Protein AF-A0A8B2NN87-F1 (afdb_monomer)

Radius of gyration: 13.2 Å; Cα contacts (8 Å, |Δi|>4): 106; chains: 1; bounding box: 26×30×36 Å

Sequence (71 aa):
MMPIIQLVVAVCLNTNPSVCSEERFSFLEQTTPQSCTMRAMPYLAQWAGEHPQYKIKSWKCSYPKADEQDA

Organism: NCBI:txid2184697

pLDDT: mean 80.45, std 14.49, range [38.25, 93.94]

Solvent-accessible surface area (backbone atoms only — not comparable to full-atom values): 4310 Å² total; per-residue (Å²): 134,85,69,56,39,28,39,42,33,37,29,23,31,66,92,43,75,87,48,67,50,76,48,75,46,74,51,83,68,87,56,53,69,69,55,41,54,66,53,43,55,64,50,51,54,50,49,43,67,78,36,71,60,42,39,82,76,48,72,46,69,42,65,74,58,86,78,79,77,77,131

Nearest PDB structures (foldseek):
  9cai-assembly1_CS  TM=4.589E-01  e=1.803E+00  Caenorhabditis elegans
  8btr-assembly1_LT  TM=3.850E-01  e=3.249E+00  Giardia lamblia ATCC 50803
  8euy-assembly1_S  TM=4.587E-01  e=7.412E+00  Schizosaccharomyces pombe
  6uz7-assembly1_AS  TM=4.432E-01  e=9.951E+00  Kluyveromyces lactis

Foldseek 3Di:
DFFWKKKWWWKAFPVDRVRIDIDIGTDPDDDDQVRCVVVVVVVVVVVCVVCVRIDTPDMGIDGPDPVVPPD

Mean predicted aligned error: 7.14 Å

Secondary structure (DSSP, 8-state):
-PPPEEEEEEEEESS-TT-EEEEEEEE-S---HHHHHHHHHHHHHHHHHH-TTEEEEEEEEEPPPTTSS--

Structure (mmCIF, N/CA/C/O backbone):
data_AF-A0A8B2NN87-F1
#
_entry.id   AF-A0A8B2NN87-F1
#
loop_
_atom_site.group_PDB
_atom_site.id
_atom_site.type_symbol
_atom_site.label_atom_id
_atom_site.label_alt_id
_atom_site.label_comp_id
_atom_site.label_asym_id
_atom_site.label_entity_id
_atom_site.label_seq_id
_atom_site.pdbx_PDB_ins_code
_atom_site.Cartn_x
_atom_site.Cartn_y
_atom_site.Cartn_z
_atom_site.occupancy
_atom_site.B_iso_or_equiv
_atom_site.auth_seq_id
_atom_site.auth_comp_id
_atom_site.auth_asym_id
_atom_site.auth_atom_id
_atom_site.pdbx_PDB_model_num
ATOM 1 N N . MET A 1 1 ? 7.758 -13.148 -24.202 1.00 58.81 1 MET A N 1
ATOM 2 C CA . MET A 1 1 ? 6.514 -12.742 -23.518 1.00 58.81 1 MET A CA 1
ATOM 3 C C . MET A 1 1 ? 6.906 -11.794 -22.398 1.00 58.81 1 MET A C 1
ATOM 5 O O . MET A 1 1 ? 7.765 -12.164 -21.607 1.00 58.81 1 MET A O 1
ATOM 9 N N . MET A 1 2 ? 6.414 -10.554 -22.397 1.00 59.97 2 MET A N 1
ATOM 10 C CA . MET A 1 2 ? 6.720 -9.602 -21.323 1.00 59.97 2 MET A CA 1
ATOM 11 C C . MET A 1 2 ? 5.882 -9.971 -20.093 1.00 59.97 2 MET A C 1
ATOM 13 O O . MET A 1 2 ? 4.670 -10.122 -20.240 1.00 59.97 2 MET A O 1
ATOM 17 N N . PRO A 1 3 ? 6.482 -10.155 -18.908 1.00 67.38 3 PRO A N 1
ATOM 18 C CA . PRO A 1 3 ? 5.711 -10.489 -17.723 1.00 67.38 3 PRO A CA 1
ATOM 19 C C . PRO A 1 3 ? 4.926 -9.253 -17.259 1.00 67.38 3 PRO A C 1
ATOM 21 O O . PRO A 1 3 ? 5.506 -8.189 -17.032 1.00 67.38 3 PRO A O 1
ATOM 24 N N . ILE A 1 4 ? 3.604 -9.391 -17.136 1.00 75.25 4 ILE A N 1
ATOM 25 C CA . ILE A 1 4 ? 2.740 -8.378 -16.512 1.00 75.25 4 ILE A CA 1
ATOM 26 C C . ILE A 1 4 ? 3.169 -8.262 -15.050 1.00 75.25 4 ILE A C 1
ATOM 28 O O . ILE A 1 4 ? 3.488 -9.270 -14.438 1.00 75.25 4 ILE A O 1
ATOM 32 N N . ILE A 1 5 ? 3.219 -7.065 -14.476 1.00 81.50 5 ILE A N 1
ATOM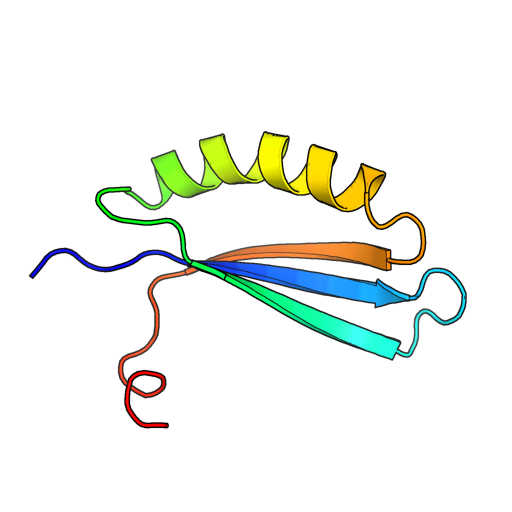 33 C CA . ILE A 1 5 ? 3.520 -6.890 -13.052 1.00 81.50 5 ILE A CA 1
ATOM 34 C C . ILE A 1 5 ? 2.329 -6.238 -12.366 1.00 81.50 5 ILE A C 1
ATOM 36 O O . ILE A 1 5 ? 1.759 -5.270 -12.868 1.00 81.50 5 ILE A O 1
ATOM 40 N N . GLN A 1 6 ? 1.951 -6.784 -11.218 1.00 84.88 6 GLN A N 1
ATOM 41 C CA . GLN A 1 6 ? 0.838 -6.297 -10.418 1.00 84.88 6 GLN A CA 1
ATOM 42 C C . GLN A 1 6 ? 1.334 -5.793 -9.069 1.00 84.88 6 GLN A C 1
ATOM 44 O O . GLN A 1 6 ? 2.281 -6.325 -8.481 1.00 84.88 6 GLN A O 1
ATOM 49 N N . LEU A 1 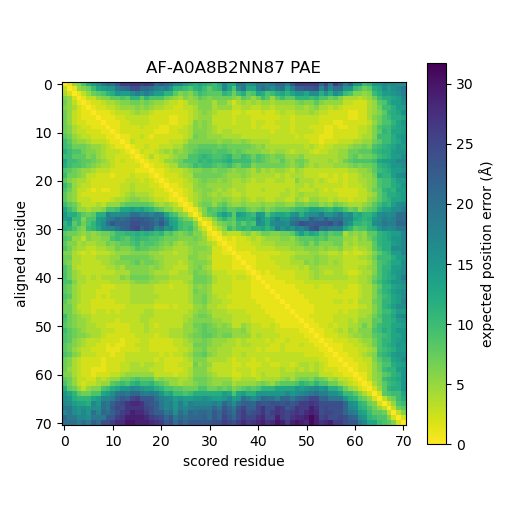7 ? 0.656 -4.778 -8.558 1.00 86.75 7 LEU A N 1
ATOM 50 C CA . LEU A 1 7 ? 0.790 -4.308 -7.194 1.00 86.75 7 LEU A CA 1
ATOM 51 C C . LEU A 1 7 ? -0.336 -4.900 -6.366 1.00 86.75 7 LEU A C 1
ATOM 53 O O . LEU A 1 7 ? -1.506 -4.610 -6.588 1.00 86.75 7 LEU A O 1
ATOM 57 N N . VAL A 1 8 ? 0.040 -5.745 -5.415 1.00 88.81 8 VAL A N 1
ATOM 58 C CA . VAL A 1 8 ? -0.880 -6.332 -4.445 1.00 88.81 8 VAL A CA 1
ATOM 59 C C . VAL A 1 8 ? -0.791 -5.515 -3.170 1.00 88.81 8 VAL A C 1
ATOM 61 O O . VAL A 1 8 ? 0.305 -5.324 -2.638 1.00 88.81 8 VAL A O 1
ATOM 64 N N . VAL A 1 9 ? -1.932 -5.042 -2.687 1.00 90.75 9 VAL A N 1
ATOM 65 C CA . VAL A 1 9 ? -2.045 -4.150 -1.535 1.00 90.75 9 VAL A CA 1
ATOM 66 C C . VAL A 1 9 ? -2.994 -4.781 -0.535 1.00 90.75 9 VAL A C 1
ATOM 68 O O . VAL A 1 9 ? -4.169 -4.970 -0.820 1.00 90.75 9 VAL A O 1
ATOM 71 N N . ALA A 1 10 ? -2.490 -5.104 0.649 1.00 93.00 10 ALA A N 1
ATOM 72 C CA . ALA A 1 10 ? -3.322 -5.556 1.749 1.00 93.00 10 ALA A CA 1
ATOM 73 C C . ALA A 1 10 ? -3.778 -4.337 2.549 1.00 93.00 10 ALA A C 1
ATOM 75 O O . ALA A 1 10 ? -2.959 -3.603 3.119 1.00 93.00 10 ALA A O 1
ATOM 76 N N . VAL A 1 11 ? -5.087 -4.130 2.602 1.00 93.94 11 VAL A N 1
ATOM 77 C CA . VAL A 1 11 ? -5.722 -3.032 3.328 1.00 93.94 11 VAL A CA 1
ATOM 78 C C . VAL A 1 11 ? -6.671 -3.576 4.378 1.00 93.94 11 VAL A C 1
ATOM 80 O O . VAL A 1 11 ? -7.255 -4.635 4.199 1.00 93.94 11 VAL A O 1
ATOM 83 N N . CYS A 1 12 ? -6.842 -2.858 5.480 1.00 93.88 12 CYS A N 1
ATOM 84 C CA . CYS A 1 12 ? -7.856 -3.180 6.483 1.00 93.88 12 CYS A CA 1
ATOM 85 C C . CYS A 1 12 ? -8.752 -1.976 6.743 1.00 93.88 12 CYS A C 1
ATOM 87 O O . CYS A 1 12 ? -8.322 -0.834 6.587 1.00 93.88 12 CYS A O 1
ATOM 89 N N . LEU A 1 13 ? -9.992 -2.217 7.154 1.00 93.19 13 LEU A N 1
ATOM 90 C CA . LEU A 1 13 ? -10.917 -1.151 7.522 1.00 93.19 13 LEU A CA 1
ATOM 91 C C . LEU A 1 13 ? -10.404 -0.394 8.751 1.00 93.19 13 LEU A C 1
ATOM 93 O O . LEU A 1 13 ? -10.024 -0.975 9.765 1.00 93.19 13 LEU A O 1
ATOM 97 N N . ASN A 1 14 ? -10.437 0.932 8.674 1.00 89.31 14 ASN A N 1
ATOM 98 C CA . ASN A 1 14 ? -10.040 1.815 9.763 1.00 89.31 14 ASN A CA 1
ATOM 99 C C . ASN A 1 14 ? -11.007 1.714 10.955 1.00 89.31 14 ASN A C 1
ATOM 101 O O . ASN A 1 14 ? -10.593 1.842 12.102 1.00 89.31 14 ASN A O 1
ATOM 105 N N . THR A 1 15 ? -12.288 1.457 10.684 1.00 91.19 15 THR A N 1
ATOM 106 C CA . THR A 1 15 ? -13.329 1.260 11.704 1.00 91.19 15 THR A CA 1
ATOM 107 C C . THR A 1 15 ? -13.318 -0.144 12.308 1.00 91.19 15 THR A C 1
ATOM 109 O O . THR A 1 15 ? -13.778 -0.320 13.433 1.00 91.19 15 THR A O 1
ATOM 112 N N . ASN A 1 16 ? -12.796 -1.139 11.584 1.00 89.25 16 ASN A N 1
ATOM 113 C CA . ASN A 1 16 ? -12.688 -2.514 12.055 1.00 89.25 16 ASN A CA 1
ATOM 114 C C . ASN A 1 16 ? -11.406 -3.177 11.514 1.00 89.25 16 ASN A C 1
ATOM 116 O O . ASN A 1 16 ? -11.416 -3.720 10.406 1.00 89.25 16 ASN A O 1
ATOM 120 N N . PRO A 1 17 ? -10.311 -3.190 12.296 1.00 84.06 17 PRO A N 1
ATOM 121 C CA . PRO A 1 17 ? -9.025 -3.718 11.849 1.00 84.06 17 PRO A CA 1
ATOM 122 C C . PRO A 1 17 ? -9.012 -5.242 11.654 1.00 84.06 17 PRO A C 1
ATOM 124 O O . PRO A 1 17 ? -8.019 -5.768 11.158 1.00 84.06 17 PRO A O 1
ATOM 127 N N . SER A 1 18 ? -10.078 -5.956 12.035 1.00 90.25 18 SER A N 1
ATOM 128 C CA . SER A 1 18 ? -10.238 -7.389 11.757 1.00 90.25 18 SER A CA 1
ATOM 129 C C . SER A 1 18 ? -10.712 -7.674 10.331 1.00 90.25 18 SER A C 1
ATOM 131 O O . SER A 1 18 ? -10.596 -8.810 9.880 1.00 90.25 18 SER A O 1
ATOM 133 N N . VAL A 1 19 ? -11.241 -6.673 9.617 1.00 91.81 19 VAL A N 1
ATOM 134 C CA . VAL A 1 19 ? -11.701 -6.831 8.232 1.00 91.81 19 VAL A CA 1
ATOM 135 C C . VAL A 1 19 ? -10.631 -6.291 7.293 1.00 91.81 19 VAL A C 1
ATOM 137 O O . VAL A 1 19 ? -10.403 -5.080 7.233 1.00 91.81 19 VAL A O 1
ATOM 140 N N . CYS A 1 20 ? -9.984 -7.197 6.563 1.00 92.88 20 CYS A N 1
ATOM 141 C CA . CYS A 1 20 ? -8.934 -6.877 5.606 1.00 92.88 20 CYS A CA 1
ATOM 142 C C . CYS A 1 20 ? -9.264 -7.421 4.216 1.00 92.88 20 CYS A C 1
ATOM 144 O O . CYS A 1 20 ? -9.829 -8.506 4.091 1.00 92.88 20 CYS A O 1
ATOM 146 N N . SER A 1 21 ? -8.868 -6.667 3.196 1.00 90.06 21 SER A N 1
ATOM 147 C CA . SER A 1 21 ? -9.052 -6.971 1.781 1.00 90.06 21 SER A CA 1
ATOM 148 C C . SER A 1 21 ? -7.722 -6.844 1.045 1.00 90.06 21 SER A C 1
ATOM 150 O O . SER A 1 21 ? -6.856 -6.054 1.430 1.00 90.06 21 SER A O 1
ATOM 152 N N . GLU A 1 22 ? -7.557 -7.626 -0.018 1.00 90.06 22 GLU A N 1
ATOM 153 C CA . GLU A 1 22 ? -6.437 -7.482 -0.944 1.00 90.06 22 GLU A CA 1
ATOM 154 C C . GLU A 1 22 ? -6.903 -6.770 -2.213 1.00 90.06 22 GLU A C 1
ATOM 156 O O . GLU A 1 22 ? -7.714 -7.301 -2.964 1.00 90.06 22 GLU A O 1
ATOM 161 N N . GLU A 1 23 ? -6.339 -5.598 -2.474 1.00 87.88 23 GLU A N 1
ATOM 162 C CA . GLU A 1 23 ? -6.541 -4.852 -3.710 1.00 87.88 23 GLU A CA 1
ATOM 163 C C . GLU A 1 23 ? -5.396 -5.162 -4.679 1.00 87.88 23 GLU A C 1
ATOM 165 O O . GLU A 1 23 ? -4.215 -5.130 -4.308 1.00 87.88 23 GLU A O 1
ATOM 170 N N . ARG A 1 24 ? -5.730 -5.493 -5.929 1.00 86.44 24 ARG A N 1
ATOM 171 C CA . ARG A 1 24 ? -4.754 -5.842 -6.970 1.00 86.44 24 ARG A CA 1
ATOM 172 C C . ARG A 1 24 ? -4.822 -4.820 -8.088 1.00 86.44 24 ARG A C 1
ATOM 174 O O . ARG A 1 24 ? -5.824 -4.710 -8.784 1.00 86.44 24 ARG A O 1
ATOM 181 N N . PHE A 1 25 ? -3.725 -4.102 -8.276 1.00 83.38 25 PHE A N 1
ATOM 182 C CA . PHE A 1 25 ? -3.580 -3.099 -9.320 1.00 83.38 25 PHE A CA 1
ATOM 183 C C . PHE A 1 25 ? -2.639 -3.633 -10.392 1.00 83.38 25 PHE A C 1
ATOM 185 O O . PHE A 1 25 ? -1.430 -3.760 -10.183 1.00 83.38 25 PHE A O 1
ATOM 192 N N . SER A 1 26 ? -3.200 -3.972 -11.546 1.00 75.38 26 SER A N 1
ATOM 193 C CA . SER A 1 26 ? -2.431 -4.400 -12.711 1.00 75.38 26 SER A CA 1
ATOM 194 C C . SER A 1 26 ? -1.832 -3.168 -13.380 1.00 75.38 26 SER A C 1
ATOM 196 O O . SER A 1 26 ? -2.553 -2.365 -13.972 1.00 75.38 26 SER A O 1
ATOM 198 N N . PHE A 1 27 ? -0.514 -2.991 -13.287 1.00 68.69 27 PHE A N 1
ATOM 199 C CA . PHE A 1 27 ? 0.150 -1.920 -14.021 1.00 68.69 27 PHE A CA 1
ATOM 200 C C . PHE A 1 27 ? 0.328 -2.370 -15.471 1.00 68.69 27 PHE A C 1
ATOM 202 O O . PHE A 1 27 ? 1.022 -3.352 -15.744 1.00 68.69 27 PHE A O 1
ATOM 209 N N . LEU A 1 28 ? -0.329 -1.663 -16.395 1.00 54.06 28 LEU A N 1
ATOM 210 C CA . LEU A 1 28 ? -0.207 -1.896 -17.832 1.00 54.06 28 LEU A CA 1
ATOM 211 C C . LEU A 1 28 ? 1.269 -1.820 -18.246 1.00 54.06 28 LEU A C 1
ATOM 213 O O . LEU A 1 28 ? 1.908 -0.788 -18.071 1.00 54.06 28 LEU A O 1
ATOM 217 N N . GLU A 1 29 ? 1.743 -2.966 -18.737 1.00 55.31 29 GLU A N 1
ATOM 218 C CA . GLU A 1 29 ? 2.920 -3.276 -19.553 1.00 55.31 29 GLU A CA 1
ATOM 219 C C . GLU A 1 29 ? 4.263 -2.562 -19.259 1.00 55.31 29 GLU A C 1
ATOM 221 O O . GLU A 1 29 ? 4.383 -1.351 -19.105 1.00 55.31 29 GLU A O 1
A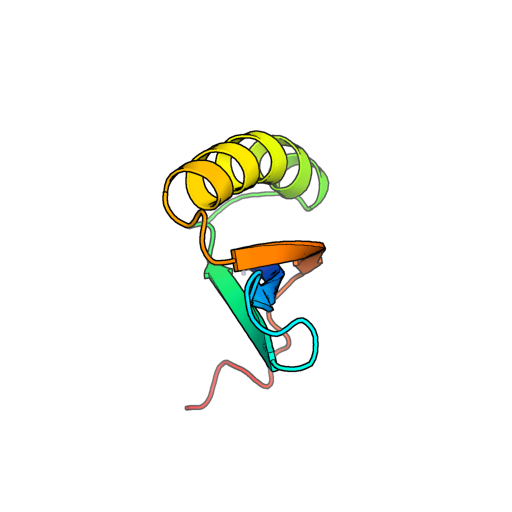TOM 226 N N . GLN A 1 30 ? 5.345 -3.348 -19.319 1.00 55.75 30 GLN A N 1
ATOM 227 C CA . GLN A 1 30 ? 6.736 -2.869 -19.409 1.00 55.75 30 GLN A CA 1
ATOM 228 C C . GLN A 1 30 ? 7.311 -2.249 -18.126 1.00 55.75 30 GLN A C 1
ATOM 230 O O . GLN A 1 30 ? 7.835 -1.133 -18.115 1.00 55.75 30 GLN A O 1
ATOM 235 N N . THR A 1 31 ? 7.271 -2.983 -17.012 1.00 63.66 31 THR A N 1
ATOM 236 C CA . THR A 1 31 ? 7.973 -2.550 -15.797 1.00 63.66 31 THR A CA 1
ATOM 237 C C . THR A 1 31 ? 8.766 -3.660 -15.139 1.00 63.66 31 THR A C 1
ATOM 239 O O . THR A 1 31 ? 8.268 -4.764 -14.933 1.00 63.66 31 THR A O 1
ATOM 242 N N . THR A 1 32 ? 10.007 -3.343 -14.771 1.00 75.25 32 THR A N 1
ATOM 243 C CA . THR A 1 32 ? 10.799 -4.173 -13.866 1.00 75.25 32 THR A CA 1
ATOM 244 C C . THR A 1 32 ? 10.244 -4.059 -12.440 1.00 75.25 32 THR A C 1
ATOM 246 O O . THR A 1 32 ? 9.596 -3.062 -12.108 1.00 75.25 32 THR A O 1
ATOM 249 N N . PRO A 1 33 ? 10.522 -5.019 -11.542 1.00 75.44 33 PRO A N 1
ATOM 250 C CA . PRO A 1 33 ? 10.083 -4.936 -10.150 1.00 75.44 33 PRO A CA 1
ATOM 251 C C . PRO A 1 33 ? 10.551 -3.649 -9.465 1.00 75.44 33 PRO A C 1
ATOM 253 O O . PRO A 1 33 ? 9.802 -3.051 -8.698 1.00 75.44 33 PRO A O 1
ATOM 256 N N . GLN A 1 34 ? 11.750 -3.167 -9.809 1.00 79.69 34 GLN A N 1
ATOM 257 C CA . GLN A 1 34 ? 12.270 -1.892 -9.312 1.00 79.69 34 GLN A CA 1
ATOM 258 C C . GLN A 1 34 ? 11.417 -0.701 -9.772 1.00 79.69 34 GLN A C 1
ATOM 260 O O . GLN A 1 34 ? 11.059 0.148 -8.955 1.00 79.69 34 GLN A O 1
ATOM 265 N N . SER A 1 35 ? 11.041 -0.644 -11.053 1.00 80.19 35 SER A N 1
ATOM 266 C CA . SER A 1 35 ? 10.177 0.419 -11.580 1.00 80.19 35 SER A CA 1
ATOM 267 C C . SER A 1 35 ? 8.752 0.359 -11.024 1.00 80.19 35 SER A C 1
ATOM 269 O O . SER A 1 35 ? 8.141 1.412 -10.838 1.00 80.19 35 SER A O 1
ATOM 271 N N . CYS A 1 36 ? 8.226 -0.834 -10.730 1.00 84.50 36 CYS A N 1
ATOM 272 C CA . CYS A 1 36 ? 6.935 -0.986 -10.059 1.00 84.50 36 CYS A CA 1
ATOM 273 C C . CYS A 1 36 ? 6.975 -0.375 -8.656 1.00 84.50 36 CYS A C 1
ATOM 275 O O . CYS A 1 36 ? 6.129 0.453 -8.347 1.00 84.50 36 CYS A O 1
ATOM 277 N N . THR A 1 37 ? 7.990 -0.681 -7.843 1.00 83.25 37 THR A N 1
ATOM 278 C CA . THR A 1 37 ? 8.121 -0.127 -6.483 1.00 83.25 37 THR A CA 1
ATOM 279 C C . THR A 1 37 ? 8.217 1.401 -6.487 1.00 83.25 37 THR A C 1
ATOM 281 O O . THR A 1 37 ? 7.567 2.059 -5.675 1.00 83.25 37 THR A O 1
ATOM 284 N N . MET A 1 38 ? 8.970 1.984 -7.429 1.00 85.06 38 MET A N 1
ATOM 285 C CA . MET A 1 38 ? 9.069 3.445 -7.560 1.00 85.06 38 MET A CA 1
ATOM 286 C C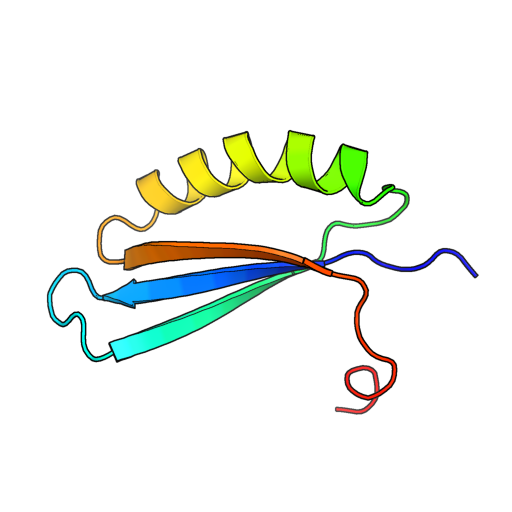 . MET A 1 38 ? 7.729 4.100 -7.919 1.00 85.06 38 MET A C 1
ATOM 288 O O . MET A 1 38 ? 7.423 5.174 -7.408 1.00 85.06 38 MET A O 1
ATOM 292 N N . ARG A 1 39 ? 6.921 3.455 -8.770 1.00 83.62 39 ARG A N 1
ATOM 293 C CA . ARG A 1 39 ? 5.586 3.946 -9.151 1.00 83.62 39 ARG A CA 1
ATOM 294 C C . ARG A 1 39 ? 4.501 3.623 -8.123 1.00 83.62 39 ARG A C 1
ATOM 296 O O . ARG A 1 39 ? 3.533 4.368 -8.015 1.00 83.62 39 ARG A O 1
ATOM 303 N N . ALA A 1 40 ? 4.674 2.556 -7.350 1.00 85.56 40 ALA A N 1
ATOM 304 C CA . ALA A 1 40 ? 3.718 2.108 -6.348 1.00 85.56 40 ALA A CA 1
ATOM 305 C C . ALA A 1 40 ? 3.575 3.123 -5.213 1.00 85.56 40 ALA A C 1
ATOM 307 O O . ALA A 1 40 ? 2.459 3.414 -4.811 1.00 85.56 40 ALA A O 1
ATOM 308 N N . MET A 1 41 ? 4.674 3.703 -4.721 1.00 83.25 41 MET A N 1
ATOM 309 C CA . MET A 1 41 ? 4.627 4.647 -3.595 1.00 83.25 41 MET A CA 1
ATOM 310 C C . MET A 1 41 ? 3.694 5.856 -3.817 1.00 83.25 41 MET A C 1
ATOM 312 O O . MET A 1 41 ? 2.801 6.049 -2.991 1.00 83.25 41 MET A O 1
ATOM 316 N N . PRO A 1 42 ? 3.834 6.663 -4.892 1.00 88.25 42 PRO A N 1
ATOM 317 C CA . PRO A 1 42 ? 2.923 7.785 -5.127 1.00 88.25 42 PRO A CA 1
ATOM 318 C C . PRO A 1 42 ? 1.488 7.323 -5.413 1.00 8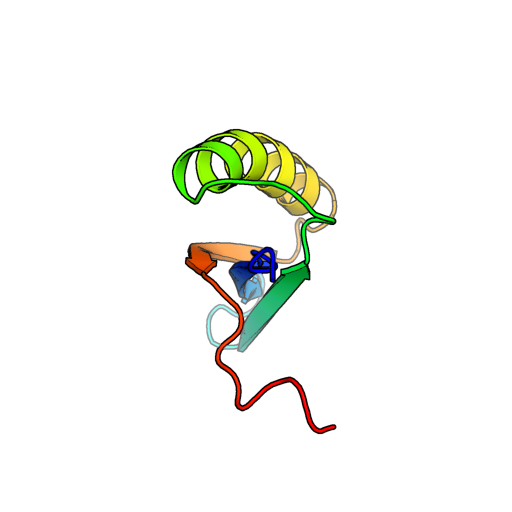8.25 42 PRO A C 1
ATOM 320 O O . PRO A 1 42 ? 0.546 7.969 -4.963 1.00 88.25 42 PRO A O 1
ATOM 323 N N . TYR A 1 43 ? 1.314 6.184 -6.092 1.00 87.81 43 TYR A N 1
ATOM 324 C CA . TYR A 1 43 ? -0.005 5.608 -6.360 1.00 87.81 43 TYR A CA 1
ATOM 325 C C . TYR A 1 43 ? -0.736 5.208 -5.069 1.00 87.81 43 TYR A C 1
ATOM 327 O O . TYR A 1 43 ? -1.881 5.593 -4.853 1.00 87.81 43 TYR A O 1
ATOM 335 N N . LEU A 1 44 ? -0.051 4.497 -4.169 1.00 88.94 44 LEU A N 1
ATOM 336 C CA . LEU A 1 44 ? -0.572 4.098 -2.860 1.00 88.94 44 LEU A CA 1
ATOM 337 C C . LEU A 1 44 ? -0.913 5.304 -1.986 1.00 88.94 44 LEU A C 1
ATOM 339 O O . LEU A 1 44 ? -1.903 5.266 -1.261 1.00 88.94 44 LEU A O 1
ATOM 343 N N . ALA A 1 45 ? -0.106 6.366 -2.047 1.00 90.19 45 ALA A N 1
ATOM 344 C CA . ALA A 1 45 ? -0.374 7.600 -1.317 1.00 90.19 45 ALA A CA 1
ATOM 345 C C . ALA A 1 45 ? -1.657 8.285 -1.814 1.00 90.19 45 ALA A C 1
ATOM 347 O O . ALA A 1 45 ? -2.481 8.687 -0.993 1.00 90.19 45 ALA A O 1
ATOM 348 N N . GLN A 1 46 ? -1.850 8.374 -3.135 1.00 90.69 46 GLN A N 1
ATOM 349 C CA . GLN A 1 46 ? -3.086 8.900 -3.716 1.00 90.69 46 GLN A CA 1
ATOM 350 C C . GLN A 1 46 ? -4.288 8.034 -3.329 1.00 90.69 46 GLN A C 1
ATOM 352 O O . GLN A 1 46 ? -5.257 8.552 -2.777 1.00 90.69 46 GLN A O 1
ATOM 357 N N . TRP A 1 47 ? -4.194 6.719 -3.540 1.00 90.88 47 TRP A N 1
ATOM 358 C CA . TRP A 1 47 ? -5.264 5.777 -3.223 1.00 90.88 47 TRP A CA 1
ATOM 359 C C . TRP A 1 47 ? -5.659 5.845 -1.742 1.00 90.88 47 TRP A C 1
ATOM 361 O O . TRP A 1 47 ? -6.839 5.902 -1.418 1.00 90.88 47 TRP A O 1
ATOM 371 N N . ALA A 1 48 ? -4.691 5.926 -0.823 1.00 90.62 48 ALA A N 1
ATOM 372 C CA . ALA A 1 48 ? -4.975 6.077 0.606 1.00 90.62 48 ALA A CA 1
ATOM 373 C C . ALA A 1 48 ? -5.713 7.388 0.933 1.00 90.62 48 ALA A C 1
ATOM 375 O O . ALA A 1 48 ? -6.514 7.424 1.866 1.00 90.62 48 ALA A O 1
ATOM 376 N N . GLY A 1 49 ? -5.451 8.457 0.175 1.00 91.31 49 GLY A N 1
ATOM 377 C CA . GLY A 1 49 ? -6.182 9.720 0.280 1.00 91.31 49 GLY A CA 1
ATOM 378 C C . GLY A 1 49 ? -7.618 9.626 -0.241 1.00 91.31 49 GLY A C 1
ATOM 379 O O . GLY A 1 49 ? -8.523 10.194 0.365 1.00 91.31 49 GLY A O 1
ATOM 380 N N . GLU A 1 50 ? -7.838 8.879 -1.323 1.00 93.38 50 GLU A N 1
ATOM 381 C CA . GLU A 1 50 ? -9.167 8.617 -1.901 1.00 93.38 50 GLU A CA 1
ATOM 382 C C . GLU A 1 50 ? -9.992 7.637 -1.047 1.00 93.38 50 GLU A C 1
ATOM 384 O O . GLU A 1 50 ? -11.221 7.701 -1.019 1.00 93.38 50 GLU A O 1
ATOM 389 N N . HIS A 1 51 ? -9.316 6.768 -0.294 1.00 91.75 51 HIS A N 1
ATOM 390 C CA . HIS A 1 51 ? -9.907 5.692 0.496 1.00 91.75 51 HIS A CA 1
ATOM 391 C C . HIS A 1 51 ? -9.592 5.813 2.001 1.00 91.75 51 HIS A C 1
ATOM 393 O O . HIS A 1 51 ? -9.025 4.892 2.593 1.00 91.75 51 HIS A O 1
ATOM 399 N N . PRO A 1 52 ? -10.026 6.888 2.689 1.00 90.94 52 PRO A N 1
ATOM 400 C CA . PRO A 1 52 ? -9.675 7.139 4.094 1.00 90.94 52 PRO A CA 1
ATOM 401 C C . PRO A 1 52 ? -10.244 6.097 5.072 1.00 90.94 52 PRO A C 1
ATOM 403 O O . PRO A 1 52 ? -9.776 5.965 6.205 1.00 90.94 52 PRO A O 1
ATOM 406 N N . GLN A 1 53 ? -11.263 5.344 4.649 1.00 92.19 53 GLN A N 1
ATOM 407 C CA . GLN A 1 53 ? -11.838 4.243 5.423 1.00 92.19 53 GLN A CA 1
ATOM 408 C C . GLN A 1 53 ? -10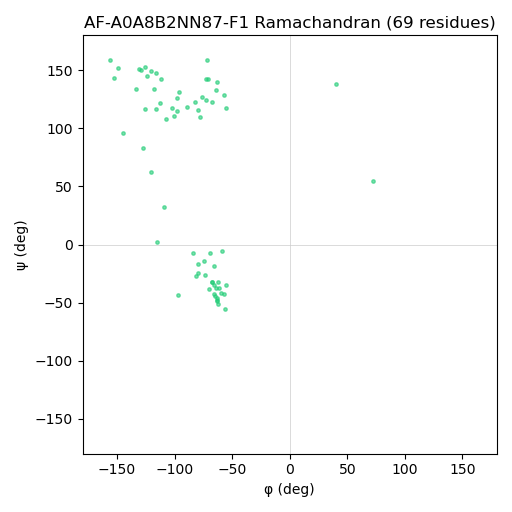.950 2.996 5.452 1.00 92.19 53 GLN A C 1
ATOM 410 O O . GLN A 1 53 ? -11.183 2.116 6.279 1.00 92.19 53 GLN A O 1
ATOM 415 N N . TYR A 1 54 ? -9.941 2.914 4.585 1.00 93.00 54 TYR A N 1
ATOM 416 C CA . TYR A 1 54 ? -9.011 1.799 4.508 1.00 93.00 54 TYR A CA 1
ATOM 417 C C . TYR A 1 54 ? -7.607 2.233 4.942 1.00 93.00 54 TYR A C 1
ATOM 419 O O . TYR A 1 54 ? -7.135 3.331 4.664 1.00 93.00 54 TYR A O 1
ATOM 427 N N . LYS A 1 55 ? -6.915 1.342 5.645 1.00 91.56 55 LYS A N 1
ATOM 428 C CA . LYS A 1 55 ? -5.527 1.490 6.078 1.00 91.56 55 LYS A CA 1
ATOM 429 C C . LYS A 1 55 ? -4.676 0.470 5.344 1.00 91.56 55 LYS A C 1
ATOM 431 O O . LYS A 1 55 ? -4.894 -0.730 5.494 1.00 91.56 55 LYS A O 1
ATOM 436 N N . ILE A 1 56 ? -3.674 0.940 4.608 1.00 91.75 56 ILE A N 1
ATOM 437 C CA . ILE A 1 56 ? -2.682 0.069 3.970 1.00 91.75 56 ILE A CA 1
ATOM 438 C C . ILE A 1 56 ? -1.834 -0.593 5.064 1.00 91.75 56 ILE A C 1
ATOM 440 O O . ILE A 1 56 ? -1.210 0.093 5.875 1.00 91.75 56 ILE A O 1
ATOM 444 N N . LYS A 1 57 ? -1.810 -1.928 5.093 1.00 92.00 57 LYS A N 1
ATOM 445 C CA . LYS A 1 57 ? -0.989 -2.726 6.019 1.00 92.00 57 LYS A CA 1
ATOM 446 C C . LYS A 1 57 ? 0.311 -3.179 5.382 1.00 92.00 57 LYS A C 1
ATOM 448 O O . LYS A 1 57 ? 1.355 -3.136 6.027 1.00 92.00 57 LYS A O 1
ATOM 453 N N . SER A 1 58 ? 0.245 -3.638 4.140 1.00 90.44 58 SER A N 1
ATOM 454 C CA . SER A 1 58 ? 1.409 -4.073 3.378 1.00 90.44 58 SER A CA 1
ATOM 455 C C . SER A 1 58 ? 1.119 -3.984 1.889 1.00 90.44 58 SER A C 1
ATOM 457 O O . SER A 1 58 ? -0.032 -3.955 1.458 1.00 90.44 58 SER A O 1
ATOM 459 N N . TRP A 1 59 ? 2.178 -3.920 1.094 1.00 90.62 59 TRP A N 1
ATOM 460 C CA . TRP A 1 59 ? 2.075 -3.914 -0.354 1.00 90.62 59 TRP A CA 1
ATOM 461 C C . TRP A 1 59 ? 3.307 -4.568 -0.963 1.00 90.62 59 TRP A C 1
ATOM 463 O O . TRP A 1 59 ? 4.383 -4.578 -0.361 1.00 90.62 59 TRP A O 1
ATOM 473 N N . LYS A 1 60 ? 3.144 -5.148 -2.151 1.00 87.50 60 LYS A N 1
ATOM 474 C CA . LYS A 1 60 ? 4.241 -5.762 -2.897 1.00 87.50 60 LYS A CA 1
ATOM 475 C C . LYS A 1 60 ? 3.979 -5.729 -4.393 1.00 87.50 60 LYS A C 1
ATOM 477 O O . LYS A 1 60 ? 2.860 -5.961 -4.844 1.00 87.50 60 LYS A O 1
ATOM 482 N N . CYS A 1 61 ? 5.043 -5.517 -5.155 1.00 87.19 61 CYS A N 1
ATOM 483 C CA . CYS A 1 61 ? 5.045 -5.785 -6.583 1.00 87.19 61 CYS A CA 1
ATOM 484 C C . CYS A 1 61 ? 5.317 -7.275 -6.798 1.00 87.19 61 CYS A C 1
ATOM 486 O O . CYS A 1 61 ? 6.326 -7.799 -6.328 1.00 87.19 61 CYS A O 1
ATOM 488 N N . SER A 1 62 ? 4.409 -7.961 -7.481 1.00 81.19 62 SER A N 1
ATOM 489 C CA . SER A 1 62 ? 4.536 -9.376 -7.823 1.00 81.19 62 SER A CA 1
ATOM 490 C C . SER A 1 62 ? 4.237 -9.566 -9.299 1.00 81.19 62 SER A C 1
ATOM 492 O O . SER A 1 62 ? 3.442 -8.835 -9.879 1.00 81.19 62 SER A O 1
ATOM 494 N N . TYR A 1 63 ? 4.843 -10.576 -9.907 1.00 80.81 63 TYR A N 1
ATOM 495 C CA . TYR A 1 63 ? 4.330 -11.103 -11.165 1.00 80.81 63 TYR A CA 1
ATOM 496 C C . TYR A 1 63 ? 3.038 -11.893 -10.874 1.00 80.81 63 TYR A C 1
ATOM 498 O O . TYR A 1 63 ? 2.976 -12.534 -9.812 1.00 80.81 63 TYR A O 1
ATOM 506 N N . PRO A 1 64 ? 2.009 -11.831 -11.743 1.00 71.31 64 PRO A N 1
ATOM 507 C CA . PRO A 1 64 ? 0.861 -12.715 -11.657 1.00 71.31 64 PRO A CA 1
ATOM 508 C C . PRO A 1 64 ? 1.398 -14.137 -11.733 1.00 71.31 64 PRO A C 1
ATOM 510 O O . PRO A 1 64 ? 2.219 -14.470 -12.594 1.00 71.31 64 PRO A O 1
ATOM 513 N N . LYS A 1 65 ? 1.001 -14.970 -10.777 1.00 60.47 65 LYS A N 1
ATOM 514 C CA . LYS A 1 65 ? 1.285 -16.398 -10.878 1.00 60.47 65 LYS A CA 1
ATOM 515 C C . LYS A 1 65 ? 0.396 -16.955 -11.987 1.00 60.47 65 LYS A C 1
ATOM 517 O O . LYS A 1 65 ? -0.747 -16.533 -12.113 1.00 60.47 65 LYS A O 1
AT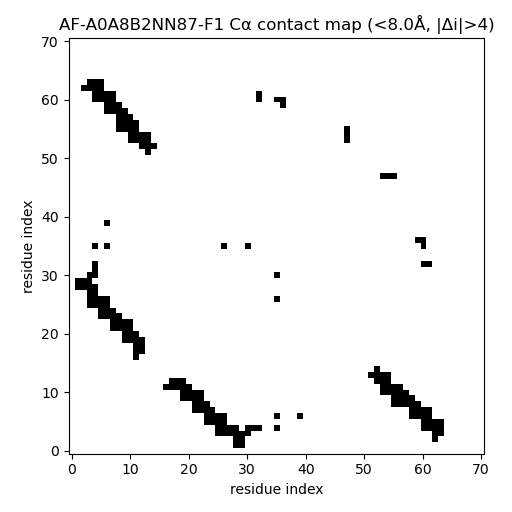OM 522 N N . ALA A 1 66 ? 0.922 -17.899 -12.761 1.00 53.97 66 ALA A N 1
ATOM 523 C CA . ALA A 1 66 ? 0.243 -18.500 -13.911 1.00 53.97 66 ALA A CA 1
ATOM 524 C C . ALA A 1 66 ? -1.106 -19.192 -13.592 1.00 53.97 66 ALA A C 1
ATOM 526 O O . ALA A 1 66 ? -1.796 -19.580 -14.522 1.00 53.97 66 ALA A O 1
ATOM 527 N N . ASP A 1 67 ? -1.501 -19.307 -12.319 1.00 50.53 67 ASP A N 1
ATOM 528 C C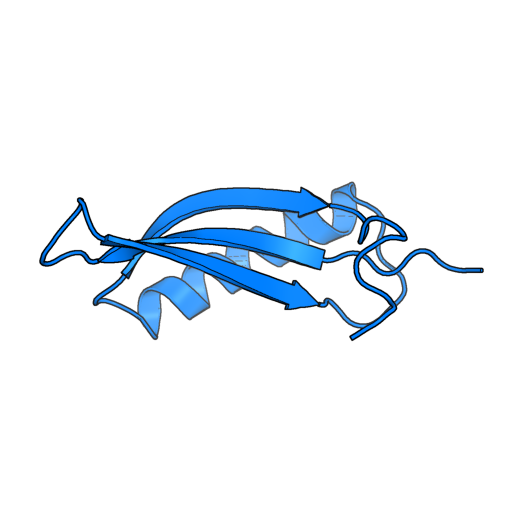A . ASP A 1 67 ? -2.816 -19.816 -11.888 1.00 50.53 67 ASP A CA 1
ATOM 529 C C . ASP A 1 67 ? -3.935 -18.758 -11.891 1.00 50.53 67 ASP A C 1
ATOM 531 O O . ASP A 1 67 ? -5.093 -19.091 -11.674 1.00 50.53 67 ASP A O 1
ATOM 535 N N . GLU A 1 68 ? -3.622 -17.480 -12.118 1.00 53.72 68 GLU A N 1
ATOM 536 C CA . GLU A 1 68 ? -4.603 -16.378 -12.114 1.00 53.72 68 GLU A CA 1
ATOM 537 C C . GLU A 1 68 ? -4.836 -15.848 -13.543 1.00 53.72 68 GLU A C 1
ATOM 539 O O . GLU A 1 68 ? -5.033 -14.655 -13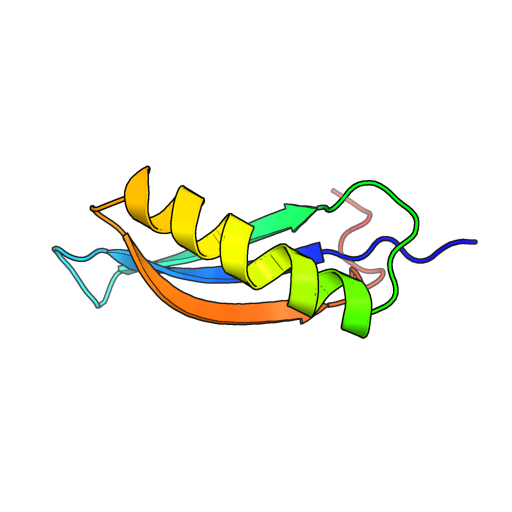.765 1.00 53.72 68 GLU A O 1
ATOM 544 N N . GLN A 1 69 ? -4.732 -16.750 -14.529 1.00 47.66 69 GLN A N 1
ATOM 545 C CA . GLN A 1 69 ? -5.029 -16.512 -15.947 1.00 47.66 69 GLN A CA 1
ATOM 546 C C . GLN A 1 69 ? -6.216 -17.351 -16.467 1.00 47.66 69 GLN A C 1
ATOM 548 O O . GLN A 1 69 ? -6.567 -17.224 -17.636 1.00 47.66 69 GLN A O 1
ATOM 553 N N . ASP A 1 70 ? -6.860 -18.135 -15.593 1.00 38.25 70 ASP A N 1
ATOM 554 C CA . ASP A 1 70 ? -8.067 -18.929 -15.867 1.00 38.25 70 ASP A CA 1
ATOM 555 C C . ASP A 1 70 ? -9.153 -18.616 -14.814 1.00 38.25 70 ASP A C 1
ATOM 557 O O . ASP A 1 70 ? -9.293 -19.309 -13.805 1.00 38.25 70 ASP A O 1
ATOM 561 N N . ALA A 1 71 ? -9.896 -17.528 -15.027 1.00 39.41 71 ALA A N 1
ATOM 562 C CA . ALA A 1 71 ? -11.235 -17.310 -14.469 1.00 39.41 71 ALA A CA 1
ATOM 563 C C . ALA A 1 71 ? -12.018 -16.330 -15.352 1.00 39.41 71 ALA A C 1
ATOM 565 O O . ALA A 1 71 ? -11.479 -15.235 -15.635 1.00 39.41 71 ALA A O 1
#